Protein AF-X1DSU2-F1 (afdb_monomer)

InterPro domains:
  IPR036918 Pyruvate kinase, C-terminal domain superfamily [G3DSA:3.40.1380.20] (1-93)
  IPR036918 Pyruvate kinase, C-terminal domain superfamily [SSF52935] (10-91)

pLDDT: mean 79.28, std 19.77, range [38.81, 98.56]

Sequence (119 aa):
HFGTMLFHTDGFYGMTTPSVMATLLRTLCQGMKVCVEIILMATDGGCVAAGEKVIAVTGTGRGADTAVVAITAPSTKLSELHITEIICKPLETKSWPAGTRPPRPPAEIVRPDPGSQRV

Structure (mmCIF, N/CA/C/O backbone):
data_AF-X1DSU2-F1
#
_entry.id   AF-X1DSU2-F1
#
loop_
_atom_site.group_PDB
_atom_site.id
_atom_site.type_symbol
_atom_site.label_atom_id
_atom_site.label_alt_id
_atom_site.label_comp_id
_atom_site.label_asym_id
_atom_site.label_entity_id
_atom_site.label_seq_id
_atom_site.pdbx_PDB_ins_code
_atom_site.Cartn_x
_atom_site.Cartn_y
_atom_site.Cartn_z
_atom_site.occupancy
_atom_site.B_iso_or_equiv
_atom_site.auth_seq_id
_atom_site.auth_comp_id
_atom_site.auth_asym_id
_atom_site.auth_atom_id
_atom_site.pdbx_PDB_model_num
ATOM 1 N N . HIS A 1 1 ? 28.834 4.343 18.465 1.00 39.03 1 HIS A N 1
ATOM 2 C CA . HIS A 1 1 ? 28.143 3.049 18.317 1.00 39.03 1 HIS A CA 1
ATOM 3 C C . HIS A 1 1 ? 27.162 3.159 17.164 1.00 39.03 1 HIS A C 1
ATOM 5 O O . HIS A 1 1 ? 26.214 3.925 17.243 1.00 39.03 1 HIS A O 1
ATOM 11 N N . PHE A 1 2 ? 27.503 2.502 16.058 1.00 51.84 2 PHE A N 1
ATOM 12 C CA . PHE A 1 2 ? 26.878 2.585 14.739 1.00 51.84 2 PHE A CA 1
ATOM 13 C C . PHE A 1 2 ? 26.223 1.223 14.466 1.00 51.84 2 PHE A C 1
ATOM 15 O O . PHE A 1 2 ? 26.865 0.203 14.707 1.00 51.84 2 PHE A O 1
ATOM 22 N N . GLY A 1 3 ? 24.968 1.210 14.009 1.00 43.91 3 GLY A N 1
ATOM 23 C CA . GLY A 1 3 ? 24.144 0.000 13.860 1.00 43.91 3 GLY A CA 1
ATOM 24 C C . GLY A 1 3 ? 23.521 -0.392 15.199 1.00 43.91 3 GLY A C 1
ATOM 25 O O . GLY A 1 3 ? 24.224 -0.759 16.126 1.00 43.91 3 GLY A O 1
ATOM 26 N N . THR A 1 4 ? 22.221 -0.206 15.413 1.00 46.50 4 THR A N 1
ATOM 27 C CA . THR A 1 4 ? 21.222 -1.205 15.001 1.00 46.50 4 THR A CA 1
ATOM 28 C C . THR A 1 4 ? 19.831 -0.627 14.700 1.00 46.50 4 THR A C 1
ATOM 30 O O . THR A 1 4 ? 18.937 -1.392 14.355 1.00 46.50 4 THR A O 1
ATOM 33 N N . MET A 1 5 ? 19.610 0.692 14.776 1.00 38.81 5 MET A N 1
ATOM 34 C CA . MET A 1 5 ? 18.295 1.292 14.490 1.00 38.81 5 MET A CA 1
ATOM 35 C C . MET A 1 5 ? 18.380 2.433 13.473 1.00 38.81 5 MET A C 1
ATOM 37 O O . MET A 1 5 ? 18.416 3.607 13.825 1.00 38.81 5 MET A O 1
ATOM 41 N N . LEU A 1 6 ? 18.363 2.068 12.187 1.00 52.19 6 LEU A N 1
ATOM 42 C CA . LEU A 1 6 ? 18.360 3.003 11.050 1.00 52.19 6 LEU A CA 1
ATOM 43 C C . LEU A 1 6 ? 17.116 3.922 11.022 1.00 52.19 6 LEU A C 1
ATOM 45 O O . LEU A 1 6 ? 17.126 4.955 10.364 1.00 52.19 6 LEU A O 1
ATOM 49 N N . PHE A 1 7 ? 16.062 3.577 11.770 1.00 52.34 7 PHE A N 1
ATOM 50 C CA . PHE A 1 7 ? 14.788 4.305 11.817 1.00 52.34 7 PHE A CA 1
ATOM 51 C C . PHE A 1 7 ? 14.650 5.303 12.987 1.00 52.34 7 PHE A C 1
ATOM 53 O O . PHE A 1 7 ? 13.567 5.832 13.191 1.00 52.34 7 PHE A O 1
ATOM 60 N N . HIS A 1 8 ? 15.720 5.569 13.749 1.00 51.50 8 HIS A N 1
ATOM 61 C CA . HIS A 1 8 ? 15.746 6.564 14.845 1.00 51.50 8 HIS A CA 1
ATOM 62 C C . HIS A 1 8 ? 16.504 7.854 14.473 1.00 51.50 8 HIS A C 1
ATOM 64 O O . HIS A 1 8 ? 16.962 8.591 15.340 1.00 51.50 8 HIS A O 1
ATOM 70 N N . THR A 1 9 ? 16.709 8.110 13.181 1.00 49.75 9 THR A N 1
ATOM 71 C CA . THR A 1 9 ? 17.377 9.327 12.702 1.00 49.75 9 THR A CA 1
ATOM 72 C C . THR A 1 9 ? 16.318 10.360 12.319 1.00 49.75 9 THR A C 1
ATOM 74 O O . THR A 1 9 ? 15.528 10.105 11.415 1.00 49.75 9 THR A O 1
ATOM 77 N N . ASP A 1 10 ? 16.324 11.524 12.975 1.00 51.69 10 ASP A N 1
ATOM 78 C CA . ASP A 1 10 ? 15.317 12.598 12.833 1.00 51.69 10 ASP A CA 1
ATOM 79 C C . ASP A 1 10 ? 15.233 13.241 11.428 1.00 51.69 10 ASP A C 1
ATOM 81 O O . ASP A 1 10 ? 14.413 14.124 11.187 1.00 51.69 10 ASP A O 1
ATOM 85 N N . GLY A 1 11 ? 16.047 12.800 10.462 1.00 49.91 11 GLY A N 1
ATOM 86 C CA . GLY A 1 11 ? 16.018 13.313 9.094 1.00 49.91 11 GLY A CA 1
ATOM 87 C C . GLY A 1 11 ? 16.611 12.343 8.079 1.00 49.91 11 GLY A C 1
ATOM 88 O O . GLY A 1 11 ? 17.827 12.244 7.926 1.00 49.91 11 GLY A O 1
ATOM 89 N N . PHE A 1 12 ? 15.749 11.661 7.326 1.00 53.88 12 PHE A N 1
ATOM 90 C CA . PHE A 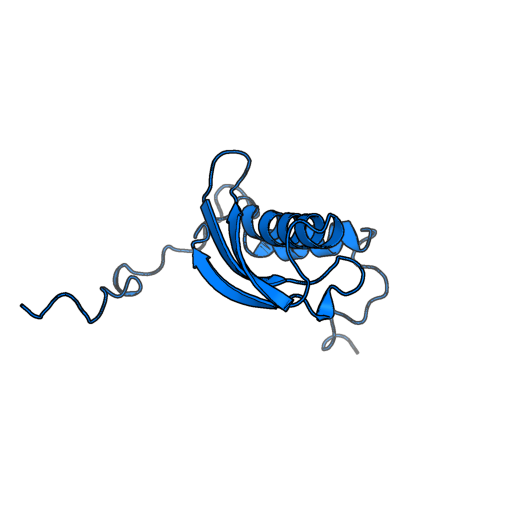1 12 ? 16.161 10.858 6.175 1.00 53.88 12 PHE A CA 1
ATOM 91 C C . PHE A 1 12 ? 16.530 11.801 5.012 1.00 53.88 12 PHE A C 1
ATOM 93 O O . PHE A 1 12 ? 15.659 12.258 4.275 1.00 53.88 12 PHE A O 1
ATOM 100 N N . TYR A 1 13 ? 17.816 12.141 4.866 1.00 52.25 13 TYR A N 1
ATOM 101 C CA . TYR A 1 13 ? 18.389 12.836 3.695 1.00 52.25 13 TYR A CA 1
ATOM 102 C C . TYR A 1 13 ? 17.634 14.097 3.195 1.00 52.25 13 TYR A C 1
ATOM 104 O O . TYR A 1 13 ? 17.544 14.329 1.993 1.00 52.25 13 TYR A O 1
ATOM 112 N N . GLY A 1 14 ? 17.078 14.928 4.087 1.00 55.72 14 GLY A N 1
ATOM 113 C CA . GLY A 1 14 ? 16.411 16.186 3.699 1.00 55.72 14 GLY A CA 1
ATOM 114 C C . GLY A 1 14 ? 15.066 16.020 2.973 1.00 55.72 14 GLY A C 1
ATOM 115 O O . GLY A 1 14 ? 14.587 16.957 2.339 1.00 55.72 14 GLY A O 1
ATOM 116 N N . MET A 1 15 ? 14.451 14.838 3.054 1.00 59.25 15 MET A N 1
ATOM 117 C CA . MET A 1 15 ? 13.132 14.551 2.489 1.00 59.25 15 MET A CA 1
ATOM 118 C C . MET A 1 15 ? 12.004 14.832 3.497 1.00 59.25 15 MET A C 1
ATOM 120 O O . MET A 1 15 ? 12.142 14.576 4.691 1.00 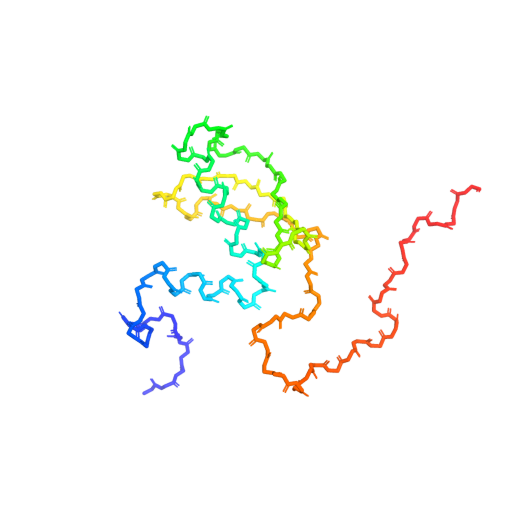59.25 15 MET A O 1
ATOM 124 N N . THR A 1 16 ? 10.852 15.319 3.022 1.00 73.81 16 THR A N 1
ATOM 125 C CA . THR A 1 16 ? 9.635 15.467 3.845 1.00 73.81 16 THR A CA 1
ATOM 126 C C . THR A 1 16 ? 9.033 14.097 4.173 1.00 73.81 16 THR A C 1
ATOM 128 O O . THR A 1 16 ? 9.124 13.182 3.352 1.00 73.81 16 THR A O 1
ATOM 131 N N . THR A 1 17 ? 8.359 13.939 5.318 1.00 78.25 17 THR A N 1
ATOM 132 C CA . THR A 1 17 ? 7.751 12.658 5.745 1.00 78.25 17 THR A CA 1
ATOM 133 C C . THR A 1 17 ? 6.910 11.973 4.651 1.00 78.25 17 THR A C 1
ATOM 135 O O . THR A 1 17 ? 7.123 10.781 4.411 1.00 78.25 17 THR A O 1
ATOM 138 N N . PRO A 1 18 ? 6.038 12.679 3.894 1.00 75.06 18 PRO A N 1
ATOM 139 C CA . PRO A 1 18 ? 5.291 12.058 2.796 1.00 75.06 18 PRO A CA 1
ATOM 140 C C . PRO A 1 18 ? 6.185 11.596 1.638 1.00 75.06 18 PRO A C 1
ATOM 142 O O . PRO A 1 18 ? 5.950 10.539 1.057 1.00 75.06 18 PRO A O 1
ATOM 145 N N . SER A 1 19 ? 7.236 12.354 1.307 1.00 78.38 19 SER A N 1
ATOM 146 C CA . SER A 1 19 ? 8.183 11.979 0.249 1.00 78.38 19 SER A CA 1
ATOM 147 C C . SER A 1 19 ? 9.048 10.775 0.632 1.00 78.38 19 SER A C 1
ATOM 149 O O . SER A 1 19 ? 9.295 9.915 -0.217 1.00 78.38 19 SER A O 1
ATOM 151 N N . VAL A 1 20 ? 9.420 10.647 1.912 1.00 86.19 20 VAL A N 1
ATOM 152 C CA . VAL A 1 20 ? 10.096 9.456 2.448 1.00 86.19 20 VAL A CA 1
ATOM 153 C C . VAL A 1 20 ? 9.173 8.249 2.334 1.00 86.19 20 VAL A C 1
ATOM 155 O O . VAL A 1 20 ? 9.555 7.258 1.720 1.00 86.19 20 VAL A O 1
ATOM 158 N N . MET A 1 21 ? 7.936 8.342 2.832 1.00 86.31 21 MET A N 1
ATOM 159 C CA . MET A 1 21 ? 6.955 7.254 2.743 1.00 86.31 21 MET A CA 1
ATOM 160 C C . MET A 1 21 ? 6.707 6.831 1.291 1.00 86.31 21 MET A C 1
ATOM 162 O O . MET A 1 21 ? 6.737 5.646 0.964 1.00 86.31 21 MET A O 1
ATOM 166 N N . ALA A 1 22 ? 6.528 7.796 0.391 1.00 84.56 22 ALA A N 1
ATOM 167 C CA . ALA A 1 22 ? 6.310 7.511 -1.017 1.00 84.56 22 ALA A CA 1
ATOM 168 C C . ALA A 1 22 ? 7.554 6.897 -1.684 1.00 84.56 22 ALA A C 1
ATOM 170 O O . ALA A 1 22 ? 7.421 6.133 -2.639 1.00 84.56 22 ALA A O 1
ATOM 171 N N . THR A 1 23 ? 8.761 7.216 -1.216 1.00 86.44 23 THR A N 1
ATOM 172 C CA . THR A 1 23 ? 10.007 6.580 -1.673 1.00 86.44 23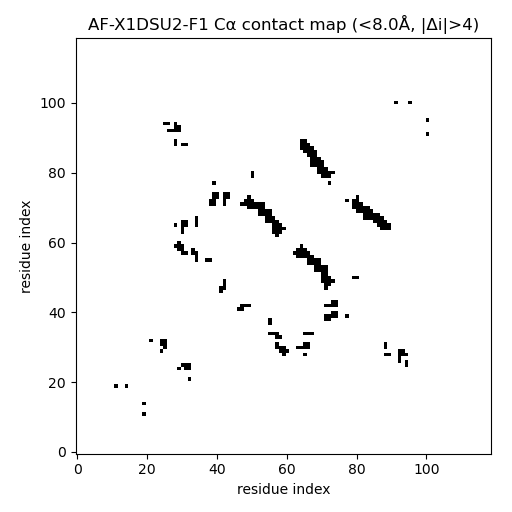 THR A CA 1
ATOM 173 C C . THR A 1 23 ? 10.115 5.153 -1.143 1.00 86.44 23 THR A C 1
ATOM 175 O O . THR A 1 23 ? 10.404 4.244 -1.918 1.00 86.44 23 THR A O 1
ATOM 178 N N . LEU A 1 24 ? 9.786 4.931 0.133 1.00 89.62 24 LEU A N 1
ATOM 179 C CA . LEU A 1 24 ? 9.749 3.609 0.758 1.00 89.62 24 LEU A CA 1
ATOM 180 C C . LEU A 1 24 ? 8.761 2.684 0.045 1.00 89.62 24 LEU A C 1
ATOM 182 O O . LEU A 1 24 ? 9.137 1.592 -0.365 1.00 89.62 24 LEU A O 1
ATOM 186 N N . LEU A 1 25 ? 7.531 3.126 -0.210 1.00 92.50 25 LEU A N 1
ATOM 187 C CA . LEU A 1 25 ? 6.544 2.317 -0.932 1.00 92.50 25 LEU A CA 1
ATOM 188 C C . LEU A 1 25 ? 6.979 2.019 -2.377 1.00 92.50 25 LEU A C 1
ATOM 190 O O . LEU A 1 25 ? 6.735 0.926 -2.888 1.00 92.50 25 LEU A O 1
ATOM 194 N N . ARG A 1 26 ? 7.699 2.946 -3.025 1.00 88.81 26 ARG A N 1
ATOM 195 C CA . ARG A 1 26 ? 8.272 2.733 -4.366 1.00 88.81 26 ARG A CA 1
ATOM 196 C C . ARG A 1 26 ? 9.396 1.702 -4.409 1.00 88.81 26 ARG A C 1
ATOM 198 O O . ARG A 1 26 ? 9.694 1.207 -5.498 1.00 88.81 26 ARG A O 1
ATOM 205 N N . THR A 1 27 ? 9.993 1.350 -3.269 1.00 88.38 27 THR A N 1
ATOM 206 C CA . THR A 1 27 ? 10.938 0.223 -3.212 1.00 88.38 27 THR A CA 1
ATOM 207 C C . THR A 1 27 ? 10.248 -1.104 -3.536 1.00 88.38 27 THR A C 1
ATOM 209 O O . THR A 1 27 ? 10.873 -1.968 -4.142 1.00 88.38 27 THR A O 1
ATOM 212 N N . LEU A 1 28 ? 8.947 -1.234 -3.237 1.00 91.31 28 LEU A N 1
ATOM 213 C CA . LEU A 1 28 ? 8.145 -2.409 -3.587 1.00 91.31 28 LEU A CA 1
ATOM 214 C C . LEU A 1 28 ? 7.746 -2.404 -5.065 1.00 91.31 28 LEU A C 1
ATOM 216 O O . LEU A 1 28 ? 7.914 -3.414 -5.746 1.00 91.31 28 LEU A O 1
ATOM 220 N N . CYS A 1 29 ? 7.186 -1.287 -5.536 1.00 91.94 29 CYS A N 1
ATOM 221 C CA . CYS A 1 29 ? 6.954 -0.917 -6.939 1.00 91.94 29 CYS A CA 1
ATOM 222 C C . CYS A 1 29 ? 6.260 0.457 -6.996 1.00 91.94 29 CYS A C 1
ATOM 224 O O . CYS A 1 29 ? 5.788 0.967 -5.980 1.00 91.94 29 CYS A O 1
ATOM 226 N N . GLN A 1 30 ? 6.155 1.067 -8.183 1.00 92.50 30 GLN A N 1
ATOM 227 C CA . GLN A 1 30 ? 5.436 2.343 -8.323 1.00 92.50 30 GLN A CA 1
ATOM 228 C C . GLN A 1 30 ? 3.950 2.207 -7.966 1.00 92.50 30 GLN A C 1
ATOM 230 O O . GLN A 1 30 ? 3.430 3.070 -7.264 1.00 92.50 30 GLN A O 1
ATOM 235 N N . GLY A 1 31 ? 3.300 1.114 -8.381 1.00 94.69 31 GLY A N 1
ATOM 236 C CA . GLY A 1 31 ? 1.892 0.858 -8.074 1.00 94.69 31 GLY A CA 1
ATOM 237 C C . GLY A 1 31 ? 1.614 0.753 -6.573 1.00 94.69 31 GLY A C 1
ATOM 238 O O . GLY A 1 31 ? 0.649 1.330 -6.096 1.00 94.69 31 GLY A O 1
ATOM 239 N N . MET A 1 32 ? 2.504 0.150 -5.780 1.00 96.31 32 MET A N 1
ATOM 240 C CA . MET A 1 32 ? 2.289 -0.006 -4.333 1.00 96.31 32 MET A CA 1
ATOM 241 C C . MET A 1 32 ? 2.106 1.333 -3.608 1.00 96.31 32 MET A C 1
ATOM 243 O O . MET A 1 32 ? 1.206 1.488 -2.785 1.00 96.31 32 MET A O 1
ATOM 247 N N . LYS A 1 33 ? 2.925 2.330 -3.959 1.00 94.69 33 LYS A N 1
ATOM 248 C CA . LYS A 1 33 ? 2.759 3.704 -3.470 1.00 94.69 33 LYS A CA 1
ATOM 249 C C . LYS A 1 33 ? 1.369 4.240 -3.813 1.00 94.69 33 LYS A C 1
ATOM 251 O O . LYS A 1 33 ? 0.721 4.843 -2.965 1.00 94.69 33 LYS A O 1
ATOM 256 N N . VAL A 1 34 ? 0.923 4.021 -5.051 1.00 95.75 34 VAL A N 1
ATOM 257 C CA . VAL A 1 34 ? -0.374 4.509 -5.528 1.00 95.75 34 VAL A CA 1
ATOM 258 C C . VAL A 1 34 ? -1.515 3.774 -4.826 1.00 95.75 34 VAL A C 1
ATOM 260 O O . VAL A 1 34 ? -2.469 4.434 -4.444 1.00 95.75 34 VAL A O 1
ATOM 263 N N . CYS A 1 35 ? -1.409 2.460 -4.579 1.00 97.06 35 CYS A N 1
ATOM 264 C CA . CYS A 1 35 ? -2.411 1.693 -3.827 1.00 97.06 35 CYS A CA 1
ATOM 265 C C . CYS A 1 35 ? -2.682 2.332 -2.464 1.00 97.06 35 CYS A C 1
ATOM 267 O O . CYS A 1 35 ? -3.834 2.572 -2.118 1.00 97.06 35 CYS A O 1
ATOM 269 N N . VAL A 1 36 ? -1.623 2.641 -1.713 1.00 96.62 36 VAL A N 1
ATOM 270 C CA . VAL A 1 36 ? -1.753 3.278 -0.398 1.00 96.62 36 VAL A CA 1
ATOM 271 C C . VAL A 1 36 ? -2.403 4.656 -0.521 1.00 96.62 36 VAL A C 1
ATOM 273 O O . VAL A 1 36 ? -3.364 4.926 0.188 1.00 96.62 36 VAL A O 1
ATOM 276 N N . GLU A 1 37 ? -1.949 5.507 -1.446 1.00 95.31 37 GLU A N 1
ATOM 277 C CA . GLU A 1 37 ? -2.542 6.839 -1.642 1.00 95.31 37 GLU A CA 1
ATOM 278 C C . GLU A 1 37 ? -4.036 6.774 -1.972 1.00 95.31 37 GLU A C 1
ATOM 280 O O . GLU A 1 37 ? -4.817 7.475 -1.335 1.00 95.31 37 GLU A O 1
ATOM 285 N N . ILE A 1 38 ? -4.452 5.924 -2.919 1.00 96.06 38 IL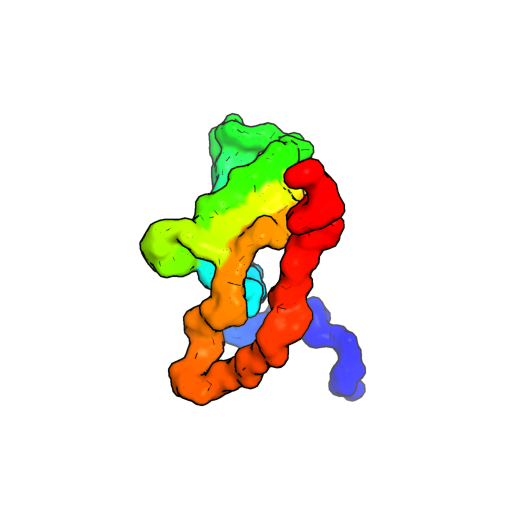E A N 1
ATOM 286 C CA . ILE A 1 38 ? -5.863 5.863 -3.319 1.00 96.06 38 ILE A CA 1
ATOM 287 C C . ILE A 1 38 ? -6.754 5.329 -2.201 1.00 96.06 38 ILE A C 1
ATOM 289 O O . ILE A 1 38 ? -7.876 5.803 -2.068 1.00 96.06 38 ILE A O 1
ATOM 293 N N . ILE A 1 39 ? -6.271 4.389 -1.379 1.00 97.56 39 ILE A N 1
ATOM 294 C CA . ILE A 1 39 ? -7.039 3.869 -0.242 1.00 97.56 39 ILE A CA 1
ATOM 295 C C . ILE A 1 39 ? -7.247 4.974 0.794 1.00 97.56 39 ILE A C 1
ATOM 297 O O . ILE A 1 39 ? -8.375 5.196 1.235 1.00 97.56 39 ILE A O 1
ATOM 301 N N . LEU A 1 40 ? -6.176 5.688 1.155 1.00 95.19 40 LEU A N 1
ATOM 302 C CA . LEU A 1 40 ? -6.249 6.790 2.114 1.00 95.19 40 LEU A CA 1
ATOM 303 C C . LEU A 1 40 ? -7.168 7.902 1.591 1.00 95.19 40 LEU A C 1
ATOM 305 O O . LEU A 1 40 ? -8.071 8.327 2.301 1.00 95.19 40 LEU A O 1
ATOM 309 N N . MET A 1 41 ? -7.004 8.310 0.328 1.00 96.31 41 MET A N 1
ATOM 310 C CA . MET A 1 41 ? -7.834 9.343 -0.302 1.00 96.31 41 MET A CA 1
ATOM 311 C C . MET A 1 41 ? -9.304 8.926 -0.419 1.00 96.31 41 MET A C 1
ATOM 313 O O . MET A 1 41 ? -10.189 9.746 -0.192 1.00 96.31 41 MET A O 1
ATOM 317 N N . ALA A 1 42 ? -9.581 7.666 -0.768 1.00 95.94 42 ALA A N 1
ATOM 318 C CA . ALA A 1 42 ? -10.944 7.149 -0.845 1.00 95.94 42 ALA A CA 1
ATOM 319 C C . ALA A 1 42 ? -11.607 7.094 0.537 1.00 95.94 42 ALA A C 1
ATOM 321 O O . ALA A 1 42 ? -12.794 7.392 0.650 1.00 95.94 42 ALA A O 1
ATOM 322 N N . THR A 1 43 ? -10.842 6.762 1.580 1.00 94.31 43 THR A N 1
ATOM 323 C CA . THR A 1 43 ? -11.338 6.746 2.963 1.00 94.31 43 THR A CA 1
ATOM 324 C C . THR A 1 43 ? -11.571 8.166 3.482 1.00 94.31 43 THR A C 1
ATOM 326 O O . THR A 1 43 ? -12.632 8.451 4.030 1.00 94.31 43 THR A O 1
ATOM 329 N N . ASP A 1 44 ? -10.631 9.087 3.246 1.00 91.44 44 ASP A N 1
ATOM 330 C CA . ASP A 1 44 ? -10.759 10.504 3.616 1.00 91.44 44 ASP A CA 1
ATOM 331 C C . ASP A 1 44 ? -11.936 11.181 2.896 1.00 91.44 44 ASP A C 1
ATOM 333 O O . ASP A 1 44 ? -12.630 12.014 3.476 1.00 91.44 44 ASP A O 1
ATOM 337 N N . GLY A 1 45 ? -12.185 10.808 1.636 1.00 93.44 45 GLY A N 1
ATOM 338 C CA . GLY A 1 45 ? -13.322 11.280 0.845 1.00 93.44 45 GLY A CA 1
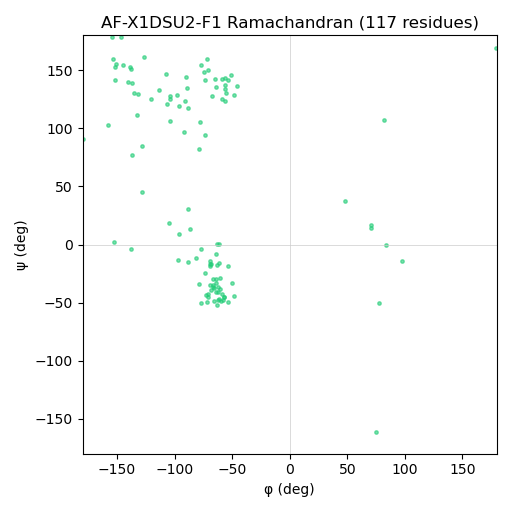ATOM 339 C C . GLY A 1 45 ? -14.661 10.625 1.196 1.00 93.44 45 GLY A C 1
ATOM 340 O O . GLY A 1 45 ? -15.677 10.999 0.615 1.00 93.44 45 GLY A O 1
ATOM 341 N N . GLY A 1 46 ? -14.682 9.648 2.110 1.00 93.00 46 GLY A N 1
ATOM 342 C CA . GLY A 1 46 ? -15.892 8.919 2.497 1.00 93.00 46 GLY A CA 1
ATOM 343 C C . GLY A 1 46 ? -16.432 7.959 1.430 1.00 93.00 46 GLY A C 1
ATOM 344 O O . GLY A 1 46 ? -17.566 7.503 1.545 1.00 93.00 46 GLY A O 1
ATOM 345 N N . CYS A 1 47 ? -15.645 7.641 0.396 1.00 96.00 47 CYS A N 1
ATOM 346 C CA . CYS A 1 47 ? -16.013 6.660 -0.631 1.00 96.00 47 CYS A CA 1
ATOM 347 C C . CYS A 1 47 ? -15.936 5.215 -0.116 1.00 96.00 47 CYS A C 1
ATOM 349 O O . CYS A 1 47 ? -16.578 4.334 -0.680 1.00 96.00 47 CYS A O 1
ATOM 351 N N . VAL A 1 48 ? -15.119 4.979 0.912 1.00 96.38 48 VAL A N 1
ATOM 352 C CA . VAL A 1 48 ? -14.909 3.687 1.578 1.00 96.38 48 VAL A CA 1
ATOM 353 C C . VAL A 1 48 ? -14.884 3.939 3.085 1.00 96.38 48 VAL A C 1
ATOM 355 O O . VAL A 1 48 ? -14.302 4.931 3.529 1.00 96.38 48 VAL A O 1
ATOM 358 N N . ALA A 1 49 ? -15.508 3.075 3.885 1.00 97.50 49 ALA A N 1
ATOM 359 C CA . ALA A 1 49 ? -15.497 3.233 5.338 1.00 97.50 49 ALA A CA 1
ATOM 360 C C . ALA A 1 49 ? -14.132 2.838 5.923 1.00 97.50 49 ALA A C 1
ATOM 362 O O . ALA A 1 49 ? -13.467 1.945 5.407 1.00 97.50 49 ALA A O 1
ATOM 363 N N . ALA A 1 50 ? -13.704 3.466 7.021 1.00 96.69 50 ALA A N 1
ATOM 364 C CA . ALA A 1 50 ? -12.510 3.023 7.745 1.00 96.69 50 ALA A CA 1
ATOM 365 C C . ALA A 1 50 ? -12.723 1.610 8.325 1.00 96.69 50 ALA A C 1
ATOM 367 O O . ALA A 1 50 ? -13.776 1.330 8.900 1.00 96.69 50 ALA A O 1
ATOM 368 N N . GLY A 1 51 ? -11.729 0.730 8.191 1.00 97.56 51 GLY A N 1
ATOM 369 C CA . GLY A 1 51 ? -11.816 -0.677 8.595 1.00 97.56 51 GLY A CA 1
ATOM 370 C C . GLY A 1 51 ? -12.459 -1.600 7.553 1.00 97.56 51 GLY A C 1
ATOM 371 O O . GLY A 1 51 ? -12.558 -2.807 7.779 1.00 97.56 51 GLY A O 1
ATOM 372 N N . GLU A 1 52 ? -12.884 -1.068 6.408 1.00 97.81 52 GLU A N 1
ATOM 373 C CA . GLU A 1 52 ? -13.453 -1.855 5.319 1.00 97.81 52 GLU A CA 1
ATOM 374 C C . GLU A 1 52 ? -12.361 -2.642 4.582 1.00 97.81 52 GLU A C 1
ATOM 376 O O . GLU A 1 52 ? -11.249 -2.153 4.364 1.00 97.81 52 GLU A O 1
ATOM 381 N N . LYS A 1 53 ? -12.669 -3.881 4.184 1.00 98.19 53 LYS A N 1
ATOM 382 C CA . LYS A 1 53 ? -11.757 -4.715 3.396 1.00 98.19 53 LYS A CA 1
ATOM 383 C C . LYS A 1 53 ? -11.975 -4.458 1.907 1.00 98.19 53 LYS A C 1
ATOM 385 O O . LYS A 1 53 ? -13.034 -4.778 1.378 1.00 98.19 53 LYS A O 1
ATOM 390 N N . VAL A 1 54 ? -10.952 -3.954 1.223 1.00 98.25 54 VAL A N 1
ATOM 391 C CA . VAL A 1 54 ? -11.008 -3.575 -0.195 1.00 98.25 54 VAL A CA 1
ATOM 392 C C . VAL A 1 54 ? -9.911 -4.231 -1.019 1.00 98.25 54 VAL A C 1
ATOM 394 O O . VAL A 1 54 ? -8.885 -4.663 -0.493 1.00 98.25 54 VAL A O 1
ATOM 397 N N . ILE A 1 55 ? -10.116 -4.253 -2.337 1.00 98.44 55 ILE A N 1
ATOM 398 C CA . ILE A 1 55 ? -9.073 -4.550 -3.318 1.00 98.44 55 ILE A CA 1
ATOM 399 C C . ILE A 1 55 ? -8.701 -3.244 -4.017 1.00 98.44 55 ILE A C 1
ATOM 401 O O . ILE A 1 55 ? -9.547 -2.609 -4.643 1.00 98.44 55 ILE A O 1
ATOM 405 N N . ALA A 1 56 ? -7.432 -2.856 -3.934 1.00 97.56 56 ALA A N 1
ATOM 406 C CA . ALA A 1 56 ? -6.892 -1.704 -4.645 1.00 97.56 56 ALA A CA 1
ATOM 407 C C . ALA A 1 56 ? -6.066 -2.176 -5.844 1.00 97.56 56 ALA A C 1
ATOM 409 O O . ALA A 1 56 ? -5.159 -2.992 -5.684 1.00 97.56 56 ALA A O 1
ATOM 410 N N . VAL A 1 57 ? -6.368 -1.645 -7.032 1.00 98.00 57 VAL A N 1
ATOM 411 C CA . VAL A 1 57 ? -5.694 -1.975 -8.297 1.00 98.00 57 VAL A CA 1
ATOM 412 C C . VAL A 1 57 ? -5.078 -0.709 -8.881 1.00 98.00 57 VAL A C 1
ATOM 414 O O . VAL A 1 57 ? -5.764 0.292 -9.074 1.00 98.00 57 VAL A O 1
ATOM 417 N N . THR A 1 58 ? -3.777 -0.742 -9.158 1.00 96.56 58 THR A N 1
ATOM 418 C CA . THR A 1 58 ? -2.993 0.404 -9.639 1.00 96.56 58 THR A CA 1
ATOM 419 C C . THR A 1 58 ? -1.882 -0.040 -10.593 1.00 96.56 58 THR A C 1
ATOM 421 O O . THR A 1 58 ? -1.730 -1.229 -10.880 1.00 96.56 58 THR A O 1
ATOM 424 N N . GLY A 1 59 ? -1.100 0.903 -11.129 1.00 92.44 59 GLY A N 1
ATOM 425 C CA . GLY A 1 59 ? -0.035 0.584 -12.078 1.00 92.44 59 GLY A CA 1
ATOM 426 C C . GLY A 1 59 ? 1.115 1.582 -12.136 1.00 92.44 59 GLY A C 1
ATOM 427 O O . GLY A 1 59 ? 1.121 2.621 -11.470 1.00 92.44 59 GLY A O 1
ATOM 428 N N . THR A 1 60 ? 2.103 1.275 -12.977 1.00 90.25 60 THR A N 1
ATOM 429 C CA . THR A 1 60 ? 3.286 2.112 -13.195 1.00 90.25 60 THR A CA 1
ATOM 430 C C . THR A 1 60 ? 3.090 3.095 -14.353 1.00 90.25 60 THR A C 1
ATOM 432 O O . THR A 1 60 ? 3.349 2.789 -15.517 1.00 90.25 60 THR A O 1
ATOM 435 N N . GLY A 1 61 ? 2.708 4.333 -14.040 1.00 86.12 61 GLY A N 1
ATOM 436 C CA . GLY A 1 61 ? 2.570 5.429 -15.009 1.00 86.12 61 GLY A CA 1
ATOM 437 C C . GLY A 1 61 ? 1.297 5.356 -15.859 1.00 86.12 61 GLY A C 1
ATOM 438 O O . GLY A 1 61 ? 0.577 6.346 -15.935 1.00 86.12 61 GLY A O 1
ATOM 439 N N . ARG A 1 62 ? 0.998 4.205 -16.476 1.00 85.12 62 ARG A N 1
ATOM 440 C CA . ARG A 1 62 ? -0.274 3.917 -17.166 1.00 85.12 62 ARG A CA 1
ATOM 441 C C . ARG A 1 62 ? -0.651 2.444 -16.984 1.00 85.12 62 ARG A C 1
ATOM 443 O O . ARG A 1 62 ? 0.229 1.603 -16.837 1.00 85.12 62 ARG A O 1
ATOM 450 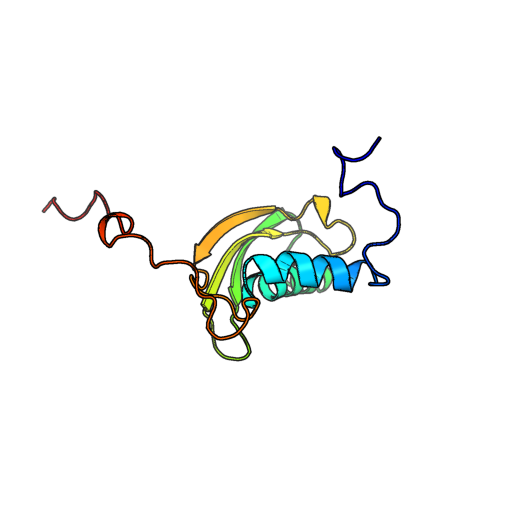N N . GLY A 1 63 ? -1.947 2.144 -17.069 1.00 91.44 63 GLY A N 1
ATOM 451 C CA . GLY A 1 63 ? -2.470 0.784 -16.907 1.00 91.44 63 GLY A CA 1
ATOM 452 C C . GLY A 1 63 ? -2.469 0.314 -15.451 1.00 91.44 63 GLY A C 1
ATOM 453 O O . GLY A 1 63 ? -2.389 1.131 -14.533 1.00 91.44 63 GLY A O 1
ATOM 454 N N . ALA A 1 64 ? -2.563 -1.001 -15.260 1.00 94.50 64 ALA A N 1
ATOM 455 C CA . ALA A 1 64 ? -2.545 -1.653 -13.957 1.00 94.50 64 ALA A CA 1
ATOM 456 C C . ALA A 1 64 ? -1.557 -2.827 -13.965 1.00 94.50 64 ALA A C 1
ATOM 458 O O . ALA A 1 64 ? -1.592 -3.662 -14.864 1.00 94.50 64 ALA A O 1
ATOM 459 N N . ASP A 1 65 ? -0.670 -2.866 -12.975 1.00 94.75 65 ASP A N 1
ATOM 460 C CA . ASP A 1 65 ? 0.354 -3.905 -12.793 1.00 94.75 65 ASP A CA 1
ATOM 461 C C . ASP A 1 65 ? 0.514 -4.345 -11.326 1.00 94.75 65 ASP A C 1
ATOM 463 O O . ASP A 1 65 ? 1.300 -5.248 -11.035 1.00 94.75 65 ASP A O 1
ATOM 467 N N . THR A 1 66 ? -0.217 -3.705 -10.406 1.00 97.06 66 THR A N 1
ATOM 468 C CA . THR A 1 66 ? -0.134 -3.924 -8.965 1.00 97.06 66 THR A CA 1
ATOM 469 C C . THR A 1 66 ? -1.536 -4.005 -8.375 1.00 97.06 66 THR A C 1
ATOM 471 O O . THR A 1 66 ? -2.361 -3.123 -8.610 1.00 97.06 66 THR A O 1
ATOM 474 N N . ALA A 1 67 ? -1.806 -5.031 -7.572 1.00 98.31 67 ALA A N 1
ATOM 475 C CA . ALA A 1 67 ? -3.069 -5.170 -6.860 1.00 98.31 67 ALA A CA 1
ATOM 476 C C . ALA A 1 67 ? -2.856 -5.717 -5.447 1.00 98.31 67 ALA A C 1
ATOM 478 O O . ALA A 1 67 ? -2.031 -6.609 -5.233 1.00 98.31 67 ALA A O 1
ATOM 479 N N . VAL A 1 68 ? -3.601 -5.178 -4.483 1.00 98.44 68 VAL A N 1
ATOM 480 C CA . VAL A 1 68 ? -3.515 -5.561 -3.067 1.00 98.44 68 VAL A CA 1
ATOM 481 C C . VAL A 1 68 ? -4.896 -5.681 -2.440 1.00 98.44 68 VAL A C 1
ATOM 483 O O . VAL A 1 68 ? -5.816 -4.963 -2.826 1.00 98.44 68 VAL A O 1
ATOM 486 N N . VAL A 1 69 ? -5.014 -6.541 -1.433 1.00 98.56 69 VAL A N 1
ATOM 487 C CA . VAL A 1 69 ? -6.150 -6.571 -0.509 1.00 98.56 69 VAL A CA 1
ATOM 488 C C . VAL A 1 69 ? -5.748 -5.817 0.752 1.00 98.56 69 VAL A C 1
ATOM 490 O O . VAL A 1 69 ? -4.708 -6.123 1.342 1.00 98.56 69 VAL A O 1
ATOM 493 N N . ALA A 1 70 ? -6.555 -4.858 1.193 1.00 98.31 70 ALA A N 1
ATOM 494 C CA . ALA A 1 70 ? -6.250 -4.036 2.357 1.00 98.31 70 ALA A CA 1
ATOM 495 C C . ALA A 1 70 ? -7.470 -3.798 3.248 1.00 98.31 70 ALA A C 1
ATOM 497 O O . ALA A 1 70 ? -8.600 -3.783 2.772 1.00 98.31 70 ALA A O 1
ATOM 498 N N . ILE A 1 71 ? -7.215 -3.579 4.533 1.00 98.50 71 ILE A N 1
ATOM 499 C CA . ILE A 1 71 ? -8.137 -2.951 5.478 1.00 98.50 71 ILE A CA 1
ATOM 500 C C . ILE A 1 71 ? -7.834 -1.454 5.451 1.00 98.50 71 ILE A C 1
ATOM 502 O O . ILE A 1 71 ? -6.683 -1.052 5.643 1.00 98.50 71 ILE A O 1
ATOM 506 N N . THR A 1 72 ? -8.845 -0.648 5.152 1.00 97.81 72 THR A N 1
ATOM 507 C CA . THR A 1 72 ? -8.714 0.796 4.936 1.00 97.81 72 THR A CA 1
ATOM 508 C C . THR A 1 72 ? -8.577 1.591 6.231 1.00 97.81 72 THR A C 1
ATOM 510 O O . THR A 1 72 ? -9.062 1.195 7.290 1.00 97.81 72 THR A O 1
ATOM 513 N N . ALA A 1 73 ? -7.956 2.764 6.130 1.00 96.44 73 ALA A N 1
ATOM 514 C CA . ALA A 1 73 ? -7.885 3.758 7.194 1.00 96.44 73 ALA A CA 1
ATOM 515 C C . ALA A 1 73 ? -7.770 5.165 6.579 1.00 96.44 73 ALA A C 1
ATOM 517 O O . ALA A 1 73 ? -7.304 5.286 5.443 1.00 96.44 73 ALA A O 1
ATOM 518 N N . PRO A 1 74 ? -8.181 6.228 7.292 1.00 93.81 74 PRO A N 1
ATOM 519 C CA . PRO A 1 74 ? -7.965 7.600 6.844 1.00 93.81 74 PRO A CA 1
ATOM 520 C C . PRO A 1 74 ? -6.486 7.996 6.965 1.00 93.81 74 PRO A C 1
ATOM 522 O O . PRO A 1 74 ? -5.735 7.420 7.759 1.00 93.81 74 PRO A O 1
ATOM 525 N N . SER A 1 75 ? -6.057 9.025 6.232 1.00 90.44 75 SER A N 1
ATOM 526 C CA . SER A 1 75 ? -4.652 9.478 6.220 1.00 90.44 75 SER A CA 1
ATOM 527 C C . SER A 1 75 ? -4.136 9.922 7.592 1.00 90.44 75 SER A C 1
ATOM 529 O O . SER A 1 75 ? -2.954 9.756 7.898 1.00 90.44 75 SER A O 1
ATOM 531 N N . THR A 1 76 ? -5.025 10.419 8.455 1.00 90.19 76 THR A N 1
ATOM 532 C CA . THR A 1 76 ? -4.717 10.806 9.843 1.00 90.19 76 THR A CA 1
ATOM 533 C C . THR A 1 76 ? -4.406 9.619 10.756 1.00 90.19 76 THR A C 1
ATOM 535 O O . THR A 1 76 ? -3.817 9.809 11.819 1.00 90.19 76 THR A O 1
ATOM 538 N N . LYS A 1 77 ? -4.769 8.396 10.350 1.00 92.00 77 LYS A N 1
ATOM 539 C CA . LYS A 1 77 ? -4.596 7.157 11.118 1.00 92.00 77 LYS A CA 1
ATOM 540 C C . LYS A 1 77 ? -3.899 6.074 10.298 1.00 92.00 77 LYS A C 1
ATOM 542 O O . LYS A 1 77 ? -4.295 4.913 10.307 1.00 92.00 77 LYS A O 1
ATOM 547 N N . LEU A 1 78 ? -2.827 6.450 9.604 1.00 89.38 78 LEU A N 1
ATOM 548 C CA . LEU A 1 78 ? -2.069 5.551 8.728 1.00 89.38 78 LEU A CA 1
ATOM 549 C C . LEU A 1 78 ? -1.670 4.217 9.388 1.00 89.38 78 LEU A C 1
ATOM 551 O O . LEU A 1 78 ? -1.623 3.199 8.710 1.00 89.38 78 LEU A O 1
ATOM 555 N N . SER A 1 79 ? -1.400 4.196 10.695 1.00 91.81 79 SER A N 1
ATOM 556 C CA . SER A 1 79 ? -1.057 2.973 11.436 1.00 91.81 79 SER A CA 1
ATOM 557 C C . SER A 1 79 ? -2.174 1.922 11.481 1.00 91.81 79 SER A C 1
ATOM 559 O O . SER A 1 79 ? -1.896 0.771 11.799 1.00 91.81 79 SER A O 1
ATOM 561 N N . GLU A 1 80 ? -3.422 2.308 11.201 1.00 95.62 80 GLU A N 1
ATOM 562 C CA . GLU A 1 80 ? -4.578 1.406 11.119 1.00 95.62 80 GLU A CA 1
ATOM 563 C C . GLU A 1 80 ? -4.755 0.819 9.703 1.00 95.62 80 GLU A C 1
ATOM 565 O O . GLU A 1 80 ? -5.465 -0.171 9.537 1.00 95.62 80 GLU A O 1
ATOM 570 N N . LEU A 1 81 ? -4.091 1.384 8.682 1.00 96.81 81 LEU A N 1
ATOM 571 C CA . LEU A 1 81 ? -4.083 0.824 7.331 1.00 96.81 81 LEU A CA 1
ATOM 572 C C . LEU A 1 81 ? -3.324 -0.504 7.344 1.00 96.81 81 LEU A C 1
ATOM 574 O O . LEU A 1 81 ? -2.158 -0.561 7.740 1.00 96.81 81 LEU A O 1
ATOM 578 N N . HIS A 1 82 ? -3.941 -1.563 6.826 1.00 97.81 82 HIS A N 1
ATOM 579 C CA . HIS A 1 82 ? -3.307 -2.875 6.806 1.00 97.81 82 HIS A CA 1
ATOM 580 C C . HIS A 1 82 ? -3.426 -3.546 5.441 1.00 97.81 82 HIS A C 1
ATOM 582 O O . HIS A 1 82 ? -4.506 -3.956 5.027 1.00 97.81 82 HIS A O 1
ATOM 588 N N . ILE A 1 83 ? -2.301 -3.700 4.739 1.00 97.88 83 ILE A N 1
ATOM 589 C CA . ILE A 1 83 ? -2.234 -4.497 3.510 1.00 97.88 83 ILE A CA 1
A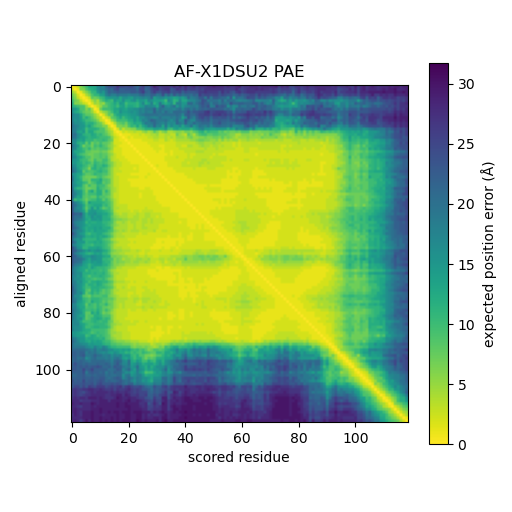TOM 590 C C . ILE A 1 83 ? -2.185 -5.975 3.905 1.00 97.88 83 ILE A C 1
ATOM 592 O O . ILE A 1 83 ? -1.160 -6.462 4.376 1.00 97.88 83 ILE A O 1
ATOM 596 N N . THR A 1 84 ? -3.300 -6.674 3.711 1.00 97.75 84 THR A N 1
ATOM 597 C CA . THR A 1 84 ? -3.457 -8.094 4.064 1.00 97.75 84 THR A CA 1
ATOM 598 C C . THR A 1 84 ? -2.825 -9.036 3.046 1.00 97.75 84 THR A C 1
ATOM 600 O O . THR A 1 84 ? -2.319 -10.090 3.417 1.00 97.75 84 THR A O 1
ATOM 603 N N . GLU A 1 85 ? -2.850 -8.670 1.763 1.00 97.94 85 GLU A N 1
ATOM 604 C CA . GLU A 1 85 ? -2.381 -9.535 0.683 1.00 97.94 85 GLU A CA 1
ATOM 605 C C . GLU A 1 85 ? -1.874 -8.700 -0.493 1.00 97.94 85 GLU A C 1
ATOM 607 O O . GLU A 1 85 ? -2.467 -7.680 -0.850 1.00 97.94 85 GLU A O 1
ATOM 612 N N . ILE A 1 86 ? -0.789 -9.154 -1.120 1.00 97.88 86 ILE A N 1
ATOM 613 C CA . ILE A 1 86 ? -0.310 -8.626 -2.398 1.00 97.88 86 ILE A CA 1
ATOM 614 C C . ILE A 1 86 ? -0.681 -9.648 -3.469 1.00 97.88 86 ILE A C 1
ATOM 616 O O . ILE A 1 86 ? -0.045 -10.694 -3.561 1.00 97.88 86 ILE A O 1
ATOM 620 N N . ILE A 1 87 ? -1.695 -9.329 -4.274 1.00 97.81 87 ILE A N 1
ATOM 621 C CA . ILE A 1 87 ? -2.206 -10.207 -5.337 1.00 97.81 87 ILE A CA 1
ATOM 622 C C . ILE A 1 87 ? -1.193 -10.261 -6.480 1.00 97.81 87 ILE A C 1
ATOM 624 O O . ILE A 1 87 ? -0.811 -11.325 -6.960 1.00 97.81 87 ILE A O 1
ATOM 628 N N . CYS A 1 88 ? -0.741 -9.090 -6.925 1.00 96.00 88 CYS A N 1
ATOM 629 C CA . CYS A 1 88 ? 0.291 -8.982 -7.942 1.00 96.00 88 CYS A CA 1
ATOM 630 C C . CYS A 1 88 ? 1.090 -7.690 -7.778 1.00 96.00 88 CYS A C 1
ATOM 632 O O . CYS A 1 88 ? 0.606 -6.687 -7.252 1.00 96.00 88 CYS A O 1
ATOM 634 N N . LYS A 1 89 ? 2.339 -7.732 -8.236 1.00 94.38 89 LYS A N 1
ATOM 635 C CA . LYS A 1 89 ? 3.202 -6.568 -8.441 1.00 94.38 89 LYS A CA 1
ATOM 636 C C . LYS A 1 89 ? 4.225 -6.893 -9.533 1.00 94.38 89 LYS A C 1
ATOM 638 O O . LYS A 1 89 ? 4.536 -8.075 -9.724 1.00 94.38 89 LYS A O 1
ATOM 643 N N . PRO A 1 90 ? 4.847 -5.891 -10.175 1.00 91.50 90 PRO A N 1
ATOM 644 C CA . PRO A 1 90 ? 5.983 -6.135 -11.051 1.00 91.50 90 PRO A CA 1
ATOM 645 C C . PRO A 1 90 ? 7.113 -6.877 -10.322 1.00 91.50 90 PRO A C 1
ATOM 647 O O . PRO A 1 90 ? 7.458 -6.563 -9.173 1.00 91.50 90 PRO A O 1
ATOM 650 N N . LEU A 1 91 ? 7.704 -7.867 -10.997 1.00 85.00 91 LEU A N 1
ATOM 651 C CA . LEU A 1 91 ? 8.919 -8.529 -10.517 1.00 85.00 91 LEU A CA 1
ATOM 652 C C . LEU A 1 91 ? 10.121 -7.582 -10.623 1.00 85.00 91 LEU A C 1
ATOM 654 O O . LEU A 1 91 ? 10.907 -7.477 -9.686 1.00 85.00 91 LEU A O 1
ATOM 658 N N . GLU A 1 92 ? 10.211 -6.856 -11.739 1.00 81.00 92 GLU A N 1
ATOM 659 C CA . GLU A 1 92 ? 11.212 -5.819 -11.989 1.00 81.00 92 GLU A CA 1
ATOM 660 C C . GLU A 1 92 ? 10.578 -4.431 -11.837 1.00 81.00 92 GLU A C 1
ATOM 662 O O . GLU A 1 92 ? 9.578 -4.110 -12.481 1.00 81.00 92 GLU A O 1
ATOM 667 N N . THR A 1 93 ? 11.162 -3.588 -10.988 1.00 74.44 93 THR A N 1
ATOM 668 C CA . THR A 1 93 ? 10.659 -2.240 -10.706 1.00 74.44 93 THR A CA 1
ATOM 669 C C . THR A 1 93 ? 11.553 -1.175 -11.335 1.00 74.44 93 THR A C 1
ATOM 671 O O . THR A 1 93 ? 12.775 -1.300 -11.374 1.00 74.44 93 THR A O 1
ATOM 674 N N . LYS A 1 94 ? 10.960 -0.053 -11.768 1.00 66.56 94 LYS A N 1
ATOM 675 C CA . LYS A 1 94 ? 11.708 1.110 -12.298 1.00 66.56 94 LYS A CA 1
ATOM 676 C C . LYS A 1 94 ? 12.630 1.792 -11.274 1.00 66.56 94 LYS A C 1
ATOM 678 O O . LYS A 1 94 ? 13.359 2.703 -11.638 1.00 66.56 94 LYS A O 1
ATOM 683 N N . SER A 1 95 ? 12.566 1.403 -10.001 1.00 62.16 95 SER A N 1
ATOM 684 C CA . SER A 1 95 ? 13.481 1.877 -8.955 1.00 62.16 95 SER A CA 1
ATOM 685 C C . SER A 1 95 ? 14.907 1.350 -9.131 1.00 62.16 95 SER A C 1
ATOM 687 O O . SER A 1 95 ? 15.827 1.869 -8.507 1.00 62.16 95 SER A O 1
ATOM 689 N N . TRP A 1 96 ? 15.101 0.342 -9.980 1.00 57.81 96 TRP A N 1
ATOM 690 C CA . TRP A 1 96 ? 16.397 -0.254 -10.234 1.00 57.81 96 TRP A CA 1
ATOM 691 C C . TRP A 1 96 ? 17.137 0.457 -11.390 1.00 57.81 96 TRP A C 1
ATOM 693 O O . TRP A 1 96 ? 16.511 0.716 -12.424 1.00 57.81 96 TRP A O 1
ATOM 703 N N . PRO A 1 97 ? 18.445 0.773 -11.269 1.00 56.06 97 PRO A N 1
ATOM 704 C CA . PRO A 1 97 ? 19.212 1.371 -12.362 1.00 56.06 97 PRO A CA 1
ATOM 705 C C . PRO A 1 97 ? 19.169 0.501 -13.626 1.00 56.06 97 PRO A C 1
ATOM 707 O O . PRO A 1 97 ? 19.169 -0.731 -13.560 1.00 56.06 97 PRO A O 1
ATOM 710 N N . ALA A 1 98 ? 19.119 1.129 -14.802 1.00 52.91 98 ALA A N 1
ATOM 711 C CA . ALA A 1 98 ? 19.105 0.393 -16.062 1.00 52.91 98 ALA A CA 1
ATOM 712 C C . ALA A 1 98 ? 20.337 -0.531 -16.155 1.00 52.91 98 ALA A C 1
ATOM 714 O O . ALA A 1 98 ? 21.470 -0.073 -16.054 1.00 52.91 98 ALA A O 1
ATOM 715 N N . GLY A 1 99 ? 20.108 -1.834 -16.342 1.00 60.47 99 GLY A N 1
ATOM 716 C CA . GLY A 1 99 ? 21.168 -2.828 -16.557 1.00 60.47 99 GLY A CA 1
ATOM 717 C C . GLY A 1 99 ? 21.607 -3.630 -15.329 1.00 60.47 99 GLY A C 1
ATOM 718 O O . GLY A 1 99 ? 22.213 -4.679 -15.504 1.00 60.47 99 GLY A O 1
ATOM 719 N N . THR A 1 100 ? 21.255 -3.248 -14.102 1.00 61.12 100 THR A N 1
ATOM 720 C CA . THR A 1 100 ? 21.742 -3.966 -12.909 1.00 61.12 100 THR A CA 1
ATOM 721 C C . THR A 1 100 ? 20.870 -5.179 -12.512 1.00 61.12 100 THR A C 1
ATOM 723 O O . THR A 1 100 ? 20.904 -5.554 -11.354 1.00 61.12 100 THR A O 1
ATOM 726 N N . ARG A 1 101 ? 19.949 -5.670 -13.360 1.00 58.25 101 ARG A N 1
ATOM 727 C CA . ARG A 1 101 ? 18.785 -6.503 -12.950 1.00 58.25 101 ARG A CA 1
ATOM 728 C C . ARG A 1 101 ? 19.165 -7.629 -11.967 1.00 58.25 101 ARG A C 1
ATOM 730 O O . ARG A 1 101 ? 20.156 -8.315 -12.224 1.00 58.25 101 ARG A O 1
ATOM 737 N N . PRO A 1 102 ? 18.383 -7.880 -10.898 1.00 61.50 102 PRO A N 1
ATOM 738 C CA . PRO A 1 102 ? 18.591 -9.078 -10.098 1.00 61.50 102 PRO A CA 1
ATOM 739 C C . PRO A 1 102 ? 18.442 -10.320 -10.997 1.00 61.50 102 PRO A C 1
ATOM 741 O O . PRO A 1 102 ? 17.604 -10.317 -11.906 1.00 61.50 102 PRO A O 1
ATOM 744 N N . PRO A 1 103 ? 19.261 -11.369 -10.795 1.00 62.97 103 PRO A N 1
ATOM 745 C CA . PRO A 1 103 ? 19.184 -12.579 -11.601 1.00 62.97 103 PRO A CA 1
ATOM 746 C C . PRO A 1 103 ? 17.767 -13.148 -11.535 1.00 62.97 103 PRO A C 1
ATOM 748 O O . PRO A 1 103 ? 17.168 -13.226 -10.460 1.00 62.97 103 PRO A O 1
ATOM 751 N N . ARG A 1 104 ? 17.218 -13.521 -12.698 1.00 60.97 104 ARG A N 1
ATOM 752 C CA . ARG A 1 104 ? 15.880 -14.113 -12.769 1.00 60.97 104 ARG A CA 1
ATOM 753 C C . ARG A 1 104 ? 15.859 -15.339 -11.851 1.00 60.97 104 ARG A C 1
ATOM 755 O O . ARG A 1 104 ? 16.764 -16.169 -11.982 1.00 60.97 104 ARG A O 1
ATOM 762 N N . PRO A 1 105 ? 14.867 -15.476 -10.955 1.00 63.28 105 PRO A N 1
ATOM 763 C CA . PRO A 1 105 ? 14.729 -16.704 -10.192 1.00 63.28 105 PRO A CA 1
ATOM 764 C C . PRO A 1 105 ? 14.672 -17.900 -11.161 1.00 63.28 105 PRO A C 1
ATOM 766 O O . PRO A 1 105 ? 14.090 -17.768 -12.247 1.00 63.28 105 PRO A O 1
ATOM 769 N N . PRO A 1 106 ? 15.299 -19.042 -10.821 1.00 63.56 106 PRO A N 1
ATOM 770 C CA . PRO A 1 106 ? 15.198 -20.255 -11.622 1.00 63.56 106 PRO A CA 1
ATOM 771 C C . PRO A 1 106 ? 13.729 -20.576 -11.908 1.00 63.56 106 PRO A C 1
ATOM 773 O O . PRO A 1 106 ? 12.865 -20.329 -11.063 1.00 63.56 106 PRO A O 1
ATOM 776 N N . ALA A 1 107 ? 13.443 -21.128 -13.089 1.00 58.59 107 ALA A N 1
ATOM 777 C CA . ALA A 1 107 ? 12.080 -21.400 -13.557 1.00 58.59 107 ALA A CA 1
ATOM 778 C C . ALA A 1 107 ? 11.226 -22.240 -12.574 1.00 58.59 107 ALA A C 1
ATOM 780 O O . ALA A 1 107 ? 10.004 -22.188 -12.641 1.00 58.59 107 ALA A O 1
ATOM 781 N N . GLU A 1 108 ? 11.850 -22.945 -11.625 1.00 53.31 108 GLU A N 1
ATOM 782 C CA . GLU A 1 108 ? 11.201 -23.731 -10.564 1.00 53.31 108 GLU A CA 1
ATOM 783 C C . GLU A 1 108 ? 10.471 -22.921 -9.478 1.00 53.31 108 GLU A C 1
ATOM 785 O O . GLU A 1 108 ? 9.638 -23.482 -8.768 1.00 53.31 108 GLU A O 1
ATOM 790 N N . ILE A 1 109 ? 10.748 -21.620 -9.310 1.00 53.31 109 ILE A N 1
ATOM 791 C CA . ILE A 1 109 ? 10.103 -20.817 -8.245 1.00 53.31 109 ILE A CA 1
ATOM 792 C C . ILE A 1 109 ? 8.695 -20.344 -8.653 1.00 53.31 109 ILE A C 1
ATOM 794 O O . ILE A 1 109 ? 7.899 -19.939 -7.805 1.00 53.31 109 ILE A O 1
ATOM 798 N N . VAL A 1 110 ? 8.327 -20.477 -9.930 1.00 54.41 110 VAL A N 1
ATOM 799 C CA . VAL A 1 110 ? 6.924 -20.409 -10.355 1.00 54.41 110 VAL A CA 1
ATOM 800 C C . VAL A 1 110 ? 6.299 -21.766 -10.036 1.00 54.41 110 VAL A C 1
ATOM 802 O O . VAL A 1 110 ? 6.237 -22.645 -10.891 1.00 54.41 110 VAL A O 1
ATOM 805 N N . ARG A 1 111 ? 5.890 -21.980 -8.778 1.00 49.19 111 ARG A N 1
ATOM 806 C CA . ARG A 1 111 ? 5.134 -23.191 -8.438 1.00 49.19 111 ARG A CA 1
ATOM 807 C C . ARG A 1 111 ? 3.853 -23.210 -9.285 1.00 49.19 111 ARG A C 1
ATOM 809 O O . ARG A 1 111 ? 3.103 -22.235 -9.225 1.00 49.19 111 ARG A O 1
ATOM 816 N N . PRO A 1 112 ? 3.569 -24.278 -10.046 1.00 50.03 112 PRO A N 1
ATOM 81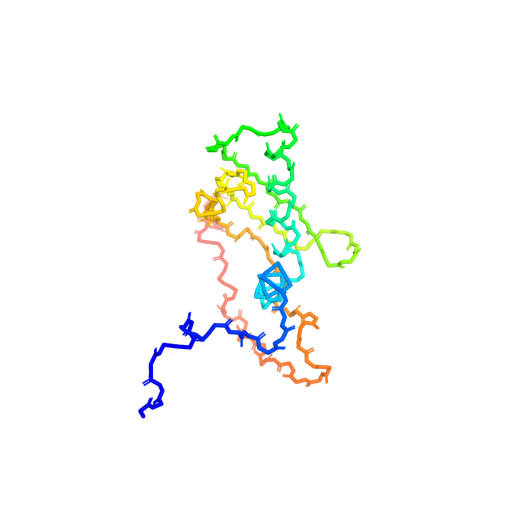7 C CA . PRO A 1 112 ? 2.224 -24.496 -10.545 1.00 50.03 112 PRO A CA 1
ATOM 818 C C . PRO A 1 112 ? 1.289 -24.744 -9.353 1.00 50.03 112 PRO A C 1
ATOM 820 O O . PRO A 1 112 ? 1.678 -25.363 -8.359 1.00 50.03 112 PRO A O 1
ATOM 823 N N . ASP A 1 113 ? 0.074 -24.213 -9.456 1.00 50.03 113 ASP A N 1
ATOM 824 C CA . ASP A 1 113 ? -1.012 -24.397 -8.496 1.00 50.03 113 ASP A CA 1
ATOM 825 C C . ASP A 1 113 ? -1.181 -25.894 -8.144 1.00 50.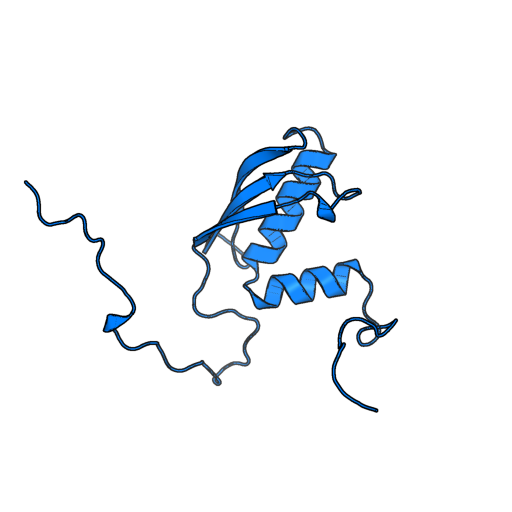03 113 ASP A C 1
ATOM 827 O O . ASP A 1 113 ? -1.306 -26.712 -9.064 1.00 50.03 113 ASP A O 1
ATOM 831 N N . PRO A 1 114 ? -1.208 -26.294 -6.855 1.00 46.50 114 PRO A N 1
ATOM 832 C CA . PRO A 1 114 ? -1.452 -27.682 -6.452 1.00 46.50 114 PRO A CA 1
ATOM 833 C C . PRO A 1 114 ? -2.822 -28.253 -6.879 1.00 46.50 114 PRO A C 1
ATOM 835 O O . PRO A 1 114 ? -3.127 -29.398 -6.545 1.00 46.50 114 PRO A O 1
ATOM 838 N N . GLY A 1 115 ? -3.664 -27.482 -7.578 1.00 50.16 115 GLY A N 1
ATOM 839 C CA . GLY A 1 115 ? -5.034 -27.845 -7.943 1.00 50.16 115 GLY A CA 1
ATOM 840 C C . GLY A 1 115 ? -5.279 -28.427 -9.343 1.00 50.16 115 GLY A C 1
ATOM 841 O O . GLY A 1 115 ? -6.349 -28.987 -9.555 1.00 50.16 115 GLY A O 1
ATOM 842 N N . SER A 1 116 ? -4.344 -28.369 -10.302 1.00 52.41 116 SER A N 1
ATOM 843 C CA . SER A 1 116 ? -4.635 -28.765 -11.705 1.00 52.41 116 SER A CA 1
ATOM 844 C C . SER A 1 116 ? -4.424 -30.261 -12.027 1.00 52.41 116 SER A C 1
ATOM 846 O O . SER A 1 116 ? -4.081 -30.645 -13.143 1.00 52.41 116 SER A O 1
ATOM 848 N N . GLN A 1 117 ? -4.632 -31.137 -11.042 1.00 49.56 117 GLN A N 1
ATOM 849 C CA . GLN A 1 117 ? -4.831 -32.576 -11.248 1.00 49.56 117 GLN A CA 1
ATOM 850 C C . GLN A 1 117 ? -5.968 -33.051 -10.340 1.00 49.56 117 GLN A C 1
ATOM 852 O O . GLN A 1 117 ? -5.729 -33.609 -9.272 1.00 49.56 117 GLN A O 1
ATOM 857 N N . ARG A 1 118 ? -7.207 -32.759 -10.747 1.00 42.44 118 ARG A N 1
ATOM 858 C CA . ARG A 1 118 ? -8.454 -33.467 -10.400 1.00 42.44 118 ARG A CA 1
ATOM 859 C C . ARG A 1 118 ? -9.607 -32.759 -11.127 1.00 42.44 118 ARG A C 1
ATOM 861 O O . ARG A 1 118 ? -10.086 -31.750 -10.625 1.00 42.44 118 ARG A O 1
ATOM 868 N N . VAL A 1 119 ? -9.951 -33.180 -12.346 1.00 43.53 119 VAL A N 1
ATOM 869 C CA . VAL A 1 119 ? -11.044 -34.101 -12.744 1.00 43.53 119 VAL A CA 1
ATOM 870 C C . VAL A 1 119 ? -10.792 -34.486 -14.201 1.00 43.53 119 VAL A C 1
ATOM 872 O O . VAL A 1 119 ? -10.435 -33.577 -14.981 1.00 43.53 119 VAL A O 1
#

Solvent-accessible surface area (backbone atoms only — not comparable to full-atom values): 7378 Å² total; per-residue (Å²): 141,81,86,90,63,90,87,76,58,98,63,68,88,87,52,55,71,69,58,47,52,46,51,57,33,28,72,70,20,59,14,53,31,48,36,54,50,52,43,21,52,34,25,65,69,66,77,38,60,69,68,39,79,45,76,40,75,24,25,65,93,64,75,72,52,21,30,32,33,28,32,30,21,34,69,94,43,54,89,61,42,39,79,78,41,76,79,44,59,59,90,75,46,90,80,54,66,92,86,71,70,77,79,76,77,63,80,76,75,66,69,73,71,95,67,87,82,78,133

Nearest PDB structures (foldseek):
  1vp8-assembly1_A  TM=9.486E-01  e=9.060E-07  Archaeoglobus fulgidus DSM 4304
  1t57-assembly1_C-2  TM=9.295E-01  e=1.952E-06  Methanothermobacter thermautotrophicus

Secondary structure (DSSP, 8-state):
---S-TT--S-STT--HHHHHHHHHHHH-HHHHHHHHHHHHHHHTTSS-TT-EEEEEE-SSSS--EEEEEE---GGGGGG-EEEEEEE--SS-TTSPTT-PPPPPPGGGSPPPTTSS--

Radius of gyration: 17.69 Å; Cα contacts (8 Å, |Δi|>4): 152; chains: 1; bounding box: 44×50×36 Å

Foldseek 3Di:
DDDDCPPPDPDDPPDDPLRVVLVVLCVQANFSSVQLVVLQVCCQVVVDPQQDWDKGFGDDPDDTFWIFIWRGDHPVCSVSIGGPGTPGHDPDHPVDPPPPDDPDPPPPVPDDDPPPPDD

Mean predicted aligned error: 10.96 Å

Organism: NCBI:txid412755